Protein AF-A0A0N0K9A9-F1 (afdb_monomer_lite)

Foldseek 3Di:
DDDDPPPPPPDPLDQLDDPVLVVLLVVLVVLLVVLVVLLCVQVPDPDHDPVSVVCNVVSVVSNVVSVVSNVVSVVSNVVRD

Structure (mmCIF, N/CA/C/O backbone):
data_AF-A0A0N0K9A9-F1
#
_entry.id   AF-A0A0N0K9A9-F1
#
loop_
_atom_site.group_PDB
_atom_site.id
_atom_site.type_symbol
_atom_site.label_atom_id
_atom_site.label_alt_id
_atom_site.label_comp_id
_atom_site.label_asym_id
_atom_site.label_entity_id
_atom_site.label_seq_id
_atom_site.pdbx_PDB_ins_code
_atom_site.Cartn_x
_atom_site.Cartn_y
_atom_site.Cartn_z
_atom_site.occupancy
_atom_site.B_iso_or_equiv
_atom_site.auth_seq_id
_atom_site.auth_comp_id
_atom_site.auth_asym_id
_atom_site.auth_atom_id
_atom_site.pdbx_PDB_model_num
ATOM 1 N N . MET A 1 1 ? 33.292 7.089 -55.978 1.00 41.06 1 MET A N 1
ATOM 2 C CA . MET A 1 1 ? 33.735 7.833 -54.779 1.00 41.06 1 MET A CA 1
ATOM 3 C C . MET A 1 1 ? 33.044 7.203 -53.574 1.00 41.06 1 MET A C 1
ATOM 5 O O . MET A 1 1 ? 31.854 6.932 -53.655 1.00 41.06 1 MET A O 1
ATOM 9 N N . VAL A 1 2 ? 33.823 6.822 -52.561 1.00 43.78 2 VAL A N 1
ATOM 10 C CA . VAL A 1 2 ? 33.444 5.920 -51.455 1.00 43.78 2 VAL A CA 1
ATOM 11 C C . VAL A 1 2 ? 32.473 6.595 -50.482 1.00 43.78 2 VAL A C 1
ATOM 13 O O . VAL A 1 2 ? 32.527 7.804 -50.276 1.00 43.78 2 VAL A O 1
ATOM 16 N N . GLY A 1 3 ? 31.571 5.785 -49.923 1.00 50.06 3 GLY A N 1
ATOM 17 C CA . GLY A 1 3 ? 30.412 6.199 -49.147 1.00 50.06 3 GLY A CA 1
ATOM 18 C C . GLY A 1 3 ? 30.698 6.858 -47.800 1.00 50.06 3 GLY A C 1
ATOM 19 O O . GLY A 1 3 ? 31.789 6.785 -47.238 1.00 50.06 3 GLY A O 1
ATOM 20 N N . ARG A 1 4 ? 29.642 7.460 -47.249 1.00 50.19 4 ARG A N 1
ATOM 21 C CA . ARG A 1 4 ? 29.505 7.687 -45.807 1.00 50.19 4 ARG A CA 1
ATOM 22 C C . ARG A 1 4 ? 28.037 7.854 -45.406 1.00 50.19 4 ARG A C 1
ATOM 24 O O . ARG A 1 4 ? 27.656 8.786 -44.712 1.00 50.19 4 ARG A O 1
ATOM 31 N N . GLY A 1 5 ? 27.201 6.915 -45.842 1.00 47.88 5 GLY A N 1
ATOM 32 C CA . GLY A 1 5 ? 25.895 6.679 -45.233 1.00 47.88 5 GLY A CA 1
ATOM 33 C C . GLY A 1 5 ? 26.095 5.889 -43.947 1.00 47.88 5 GLY A C 1
ATOM 34 O O . GLY A 1 5 ? 25.816 4.696 -43.913 1.00 47.88 5 GLY A O 1
ATOM 35 N N . ALA A 1 6 ? 26.653 6.520 -42.911 1.00 53.69 6 ALA A N 1
ATOM 36 C CA . ALA A 1 6 ? 26.611 5.946 -41.577 1.00 53.69 6 ALA A CA 1
ATOM 37 C C . ALA A 1 6 ? 25.142 5.957 -41.151 1.00 53.69 6 ALA A C 1
ATOM 39 O O . ALA A 1 6 ? 24.640 6.957 -40.634 1.00 53.69 6 ALA A O 1
ATOM 40 N N . ALA A 1 7 ? 24.442 4.856 -41.428 1.00 53.53 7 ALA A N 1
ATOM 41 C CA . ALA A 1 7 ? 23.240 4.500 -40.708 1.00 53.53 7 ALA A CA 1
ATOM 42 C C . ALA A 1 7 ? 23.611 4.607 -39.228 1.00 53.53 7 ALA A C 1
ATOM 44 O O . ALA A 1 7 ? 24.373 3.790 -38.709 1.00 53.53 7 ALA A O 1
ATOM 45 N N . ARG A 1 8 ? 23.163 5.683 -38.572 1.00 59.25 8 ARG A N 1
ATOM 46 C CA . ARG A 1 8 ? 23.197 5.776 -37.118 1.00 59.25 8 ARG A CA 1
ATOM 47 C C . ARG A 1 8 ? 22.302 4.638 -36.667 1.00 59.25 8 ARG A C 1
ATOM 49 O O . ARG A 1 8 ? 21.083 4.776 -36.711 1.00 59.25 8 ARG A O 1
ATOM 56 N N . GLY A 1 9 ? 22.915 3.488 -36.391 1.00 51.44 9 GLY A N 1
ATOM 57 C CA . GLY A 1 9 ? 22.221 2.305 -35.924 1.00 51.44 9 GLY A CA 1
ATOM 58 C C . GLY A 1 9 ? 21.332 2.751 -34.784 1.00 51.44 9 GLY A C 1
ATOM 59 O O . GLY A 1 9 ? 21.825 3.329 -33.813 1.00 51.44 9 GLY A O 1
ATOM 60 N N . ALA A 1 10 ? 20.023 2.590 -34.960 1.00 58.59 10 ALA A N 1
ATOM 61 C CA . ALA A 1 10 ? 19.078 2.797 -33.886 1.00 58.59 10 ALA A CA 1
ATOM 62 C C . ALA A 1 10 ? 19.574 1.922 -32.737 1.00 58.59 10 ALA A C 1
ATOM 64 O O . ALA A 1 10 ? 19.589 0.696 -32.855 1.00 58.59 10 ALA A O 1
ATOM 65 N N . ALA A 1 11 ? 20.091 2.557 -31.683 1.00 59.25 11 ALA A N 1
ATOM 66 C CA . ALA A 1 11 ? 20.509 1.836 -30.499 1.00 59.25 11 ALA A CA 1
ATOM 67 C C . ALA A 1 11 ? 19.330 0.942 -30.087 1.00 59.25 11 ALA A C 1
ATOM 69 O O . ALA A 1 11 ? 18.188 1.416 -30.148 1.00 59.25 11 ALA A O 1
ATOM 70 N N . PRO A 1 12 ? 19.569 -0.332 -29.726 1.00 58.06 12 PRO A N 1
ATOM 71 C CA . PRO A 1 12 ? 18.490 -1.224 -29.333 1.00 58.06 12 PRO A CA 1
ATOM 72 C C . PRO A 1 12 ? 17.640 -0.505 -28.289 1.00 58.06 12 PRO A C 1
ATOM 74 O O . PRO A 1 12 ? 18.186 0.058 -27.332 1.00 58.06 12 PRO A O 1
AT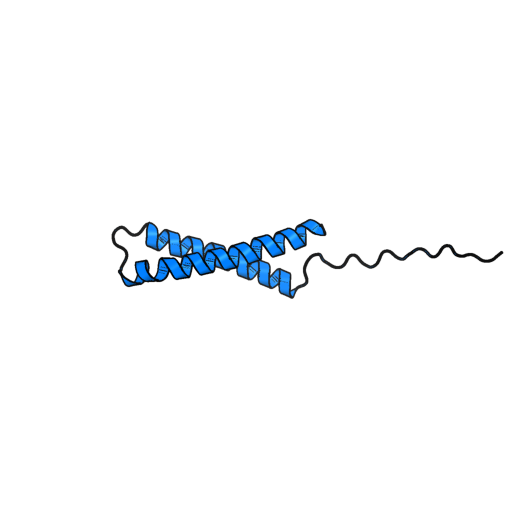OM 77 N N . ARG A 1 13 ? 16.321 -0.444 -28.528 1.00 64.25 13 ARG A N 1
ATOM 78 C CA . ARG A 1 13 ? 15.373 0.184 -27.605 1.00 64.25 13 ARG A CA 1
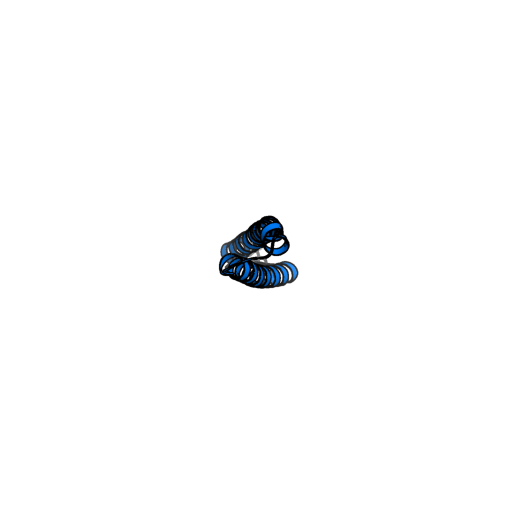ATOM 79 C C . ARG A 1 13 ? 15.537 -0.527 -26.268 1.00 64.25 13 ARG A C 1
ATOM 81 O O . ARG A 1 13 ? 15.113 -1.666 -26.110 1.00 64.25 13 ARG A O 1
ATOM 88 N N . ARG A 1 14 ? 16.249 0.111 -25.337 1.00 64.81 14 ARG A N 1
ATOM 89 C CA . ARG A 1 14 ? 16.403 -0.421 -23.985 1.00 64.81 14 ARG A CA 1
ATOM 90 C C . ARG A 1 14 ? 15.001 -0.498 -23.375 1.00 64.81 14 ARG A C 1
ATOM 92 O O . ARG A 1 14 ? 14.266 0.481 -23.549 1.00 64.81 14 ARG A O 1
ATOM 99 N N . PRO A 1 15 ? 14.650 -1.596 -22.683 1.00 66.00 15 PRO A N 1
ATOM 100 C CA . PRO A 1 15 ? 13.359 -1.710 -22.019 1.00 66.00 15 PRO A CA 1
ATOM 101 C C . PRO A 1 15 ? 13.125 -0.500 -21.110 1.00 66.00 15 PRO A C 1
ATOM 103 O O . PRO A 1 15 ? 14.073 0.123 -20.613 1.00 66.00 15 PRO A O 1
ATOM 106 N N . ALA A 1 16 ? 11.857 -0.112 -20.978 1.00 82.50 16 ALA A N 1
ATOM 107 C CA . ALA A 1 16 ? 11.471 1.105 -20.278 1.00 82.50 16 ALA A CA 1
ATOM 108 C C . ALA A 1 16 ? 11.885 1.081 -18.800 1.00 82.50 16 ALA A C 1
ATOM 110 O O . ALA A 1 16 ? 12.386 2.077 -18.266 1.00 82.50 16 ALA A O 1
ATOM 111 N N . LEU A 1 17 ? 11.757 -0.100 -18.197 1.00 89.56 17 LEU A N 1
ATOM 112 C CA . LEU A 1 17 ? 12.224 -0.449 -16.867 1.00 89.56 17 LEU A CA 1
ATOM 113 C C . LEU A 1 17 ? 13.334 -1.499 -16.956 1.00 89.56 17 LEU A C 1
ATOM 115 O O . LEU A 1 17 ? 13.407 -2.291 -17.895 1.00 89.56 17 LEU A O 1
ATOM 119 N N . THR A 1 18 ? 14.226 -1.489 -15.973 1.00 92.56 18 THR A N 1
ATOM 120 C CA . THR A 1 18 ? 15.111 -2.631 -15.716 1.00 92.56 18 THR A CA 1
ATOM 121 C C . THR A 1 18 ? 14.330 -3.748 -15.010 1.00 92.56 18 THR A C 1
ATOM 123 O O . THR A 1 18 ? 13.361 -3.436 -14.322 1.00 92.56 18 THR A O 1
ATOM 126 N N . PRO A 1 19 ? 14.768 -5.021 -15.068 1.00 93.69 19 PRO A N 1
ATOM 127 C CA . PRO A 1 19 ? 14.090 -6.111 -14.352 1.00 93.69 19 PRO A CA 1
ATOM 128 C C . PRO A 1 19 ? 13.917 -5.846 -12.850 1.00 93.69 19 PRO A C 1
ATOM 130 O O . PRO A 1 19 ? 12.901 -6.180 -12.258 1.00 93.69 19 PRO A O 1
ATOM 133 N N . ARG A 1 20 ? 14.891 -5.172 -12.224 1.00 95.31 20 ARG A N 1
ATOM 134 C CA . ARG A 1 20 ? 14.795 -4.763 -10.816 1.00 95.31 20 ARG A CA 1
ATOM 135 C C . ARG A 1 20 ? 13.698 -3.723 -10.581 1.00 95.31 20 ARG A C 1
ATOM 137 O O . ARG A 1 20 ? 13.066 -3.737 -9.535 1.00 95.31 20 ARG A O 1
ATOM 144 N N . GLU A 1 21 ? 13.517 -2.794 -11.512 1.00 96.06 21 GLU A N 1
ATOM 145 C CA . GLU A 1 21 ? 12.465 -1.778 -11.420 1.00 96.06 21 GLU A CA 1
ATOM 146 C C . GLU A 1 21 ? 11.086 -2.358 -11.716 1.00 96.06 21 GLU A C 1
ATOM 148 O O . GLU A 1 21 ? 10.120 -1.915 -11.116 1.00 96.06 21 GLU A O 1
ATOM 153 N N . GLU A 1 22 ? 10.996 -3.347 -12.600 1.00 95.50 22 GLU A N 1
ATOM 154 C CA . GLU A 1 22 ? 9.758 -4.079 -12.859 1.00 95.50 22 GLU A CA 1
ATOM 155 C C . GLU A 1 22 ? 9.330 -4.887 -11.631 1.00 95.50 22 GLU A C 1
ATOM 157 O O . GLU A 1 22 ? 8.207 -4.730 -11.167 1.00 95.50 22 GLU A O 1
ATOM 162 N N . ASN A 1 23 ? 10.257 -5.627 -11.012 1.00 97.19 23 ASN A N 1
ATOM 163 C CA . ASN A 1 23 ? 9.988 -6.300 -9.739 1.00 97.19 23 ASN A CA 1
ATOM 164 C C . ASN A 1 23 ? 9.586 -5.302 -8.646 1.00 97.19 23 ASN A C 1
ATOM 166 O O . ASN A 1 23 ? 8.620 -5.536 -7.933 1.00 97.19 23 ASN A O 1
ATOM 170 N N . ARG A 1 24 ? 10.283 -4.161 -8.538 1.00 97.62 24 ARG A N 1
ATOM 171 C CA . ARG A 1 24 ? 9.946 -3.146 -7.531 1.00 97.62 24 ARG A CA 1
ATOM 172 C C . ARG A 1 24 ? 8.579 -2.502 -7.774 1.00 97.62 24 ARG A C 1
ATOM 174 O O . ARG A 1 24 ? 7.953 -2.089 -6.806 1.00 97.62 24 ARG A O 1
ATOM 181 N N . LEU A 1 25 ? 8.148 -2.374 -9.032 1.00 97.31 25 LEU A N 1
ATOM 182 C CA . LEU A 1 25 ? 6.808 -1.894 -9.371 1.00 97.31 25 LEU A CA 1
ATOM 183 C C . LEU A 1 25 ? 5.752 -2.891 -8.890 1.00 97.31 25 LEU A C 1
ATOM 185 O O . LEU A 1 25 ? 4.855 -2.472 -8.176 1.00 97.31 25 LEU A O 1
ATOM 189 N N . ILE A 1 26 ? 5.922 -4.182 -9.188 1.00 97.50 26 ILE A N 1
ATOM 190 C CA . ILE A 1 26 ? 5.011 -5.246 -8.731 1.00 97.50 26 ILE A CA 1
ATOM 191 C C . ILE A 1 26 ? 4.934 -5.263 -7.198 1.00 97.50 26 ILE A C 1
ATOM 193 O O . ILE A 1 26 ? 3.854 -5.181 -6.632 1.00 97.50 26 ILE A O 1
ATOM 197 N N . GLU A 1 27 ? 6.085 -5.257 -6.518 1.00 98.06 27 GLU A N 1
ATOM 198 C CA . GLU A 1 27 ? 6.145 -5.206 -5.050 1.00 98.06 27 GLU A CA 1
ATOM 199 C C . GLU A 1 27 ? 5.455 -3.960 -4.471 1.00 98.06 27 GLU A C 1
ATOM 201 O O . GLU A 1 27 ? 4.886 -4.017 -3.385 1.00 98.06 27 GLU A O 1
ATOM 206 N N . ALA A 1 28 ? 5.543 -2.814 -5.155 1.00 98.12 28 ALA A N 1
ATOM 207 C CA . ALA A 1 28 ? 4.885 -1.586 -4.718 1.00 98.12 28 ALA A CA 1
ATOM 208 C C . ALA A 1 28 ? 3.368 -1.636 -4.950 1.00 98.12 28 ALA A C 1
ATOM 210 O O . ALA A 1 28 ? 2.623 -1.175 -4.095 1.00 98.12 28 ALA A O 1
ATOM 211 N N . GLU A 1 29 ? 2.914 -2.196 -6.074 1.00 98.06 29 GLU A N 1
ATOM 212 C CA . GLU A 1 29 ? 1.491 -2.391 -6.381 1.00 98.06 29 GLU A CA 1
ATOM 213 C C . GLU A 1 29 ? 0.832 -3.334 -5.361 1.00 98.06 29 GLU A C 1
ATOM 215 O O . GLU A 1 29 ? -0.211 -2.988 -4.804 1.00 98.06 29 GLU A O 1
ATOM 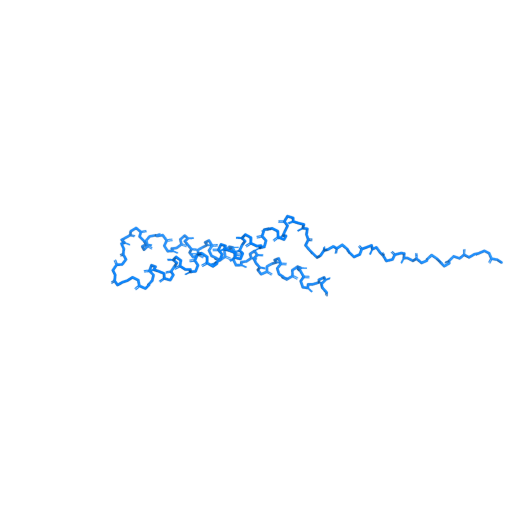220 N N . ASP A 1 30 ? 1.480 -4.459 -5.042 1.00 98.44 30 ASP A N 1
ATOM 221 C CA . ASP A 1 30 ? 1.017 -5.395 -4.010 1.00 98.44 30 ASP A CA 1
ATOM 222 C C . ASP A 1 30 ? 0.959 -4.712 -2.632 1.00 98.44 30 ASP A C 1
ATOM 224 O O . ASP A 1 30 ? -0.047 -4.795 -1.928 1.00 98.44 30 ASP A O 1
ATOM 228 N N . ALA A 1 31 ? 2.009 -3.966 -2.266 1.00 98.19 31 ALA A N 1
ATOM 229 C CA . ALA A 1 31 ? 2.059 -3.257 -0.991 1.00 98.19 31 ALA A CA 1
ATOM 230 C C . ALA A 1 31 ? 0.986 -2.164 -0.872 1.00 98.19 31 ALA A C 1
ATOM 232 O O . ALA A 1 31 ? 0.430 -1.986 0.209 1.00 98.19 31 ALA A O 1
ATOM 233 N N . VAL A 1 32 ? 0.691 -1.427 -1.950 1.00 98.50 32 VAL A N 1
ATOM 234 C CA . VAL A 1 32 ? -0.401 -0.439 -1.968 1.00 98.50 32 VAL A CA 1
ATOM 235 C C . VAL A 1 32 ? -1.725 -1.127 -1.663 1.00 98.50 32 VAL A C 1
ATOM 237 O O . VAL A 1 32 ? -2.432 -0.682 -0.765 1.00 98.50 32 VAL A O 1
ATOM 240 N N . TRP A 1 33 ? -2.020 -2.237 -2.343 1.00 98.38 33 TRP A N 1
ATOM 241 C CA . TRP A 1 33 ? -3.266 -2.969 -2.137 1.00 98.38 33 TRP A CA 1
ATOM 242 C C . TRP A 1 33 ? -3.400 -3.496 -0.701 1.00 98.38 33 TRP A C 1
ATOM 244 O O . TRP A 1 33 ? -4.427 -3.284 -0.061 1.00 98.38 33 TRP A O 1
ATOM 254 N N . GLU A 1 34 ? -2.342 -4.102 -0.154 1.00 98.31 34 GLU A N 1
ATOM 255 C CA . GLU A 1 34 ? -2.329 -4.582 1.235 1.00 98.31 34 GLU A CA 1
ATOM 256 C C . GLU A 1 34 ? -2.493 -3.448 2.260 1.00 98.31 34 GLU A C 1
ATOM 258 O O . GLU A 1 34 ? -3.163 -3.619 3.279 1.00 98.31 34 GLU A O 1
ATOM 263 N N . LEU A 1 35 ? -1.864 -2.292 2.025 1.00 98.38 35 LEU A N 1
ATOM 264 C CA . LEU A 1 35 ? -1.944 -1.143 2.928 1.00 98.38 35 LEU A CA 1
ATOM 265 C C . LEU A 1 35 ? -3.320 -0.478 2.877 1.00 98.38 35 LEU A C 1
ATOM 267 O O . LEU A 1 35 ? -3.835 -0.086 3.923 1.00 98.38 35 LEU A O 1
ATOM 271 N N . GLU A 1 36 ? -3.917 -0.355 1.691 1.00 98.44 36 GLU A N 1
ATOM 272 C CA . GLU A 1 36 ? -5.285 0.142 1.529 1.00 98.44 36 GLU A CA 1
ATOM 273 C C . GLU A 1 36 ? -6.288 -0.757 2.253 1.00 98.44 36 GLU A C 1
ATOM 275 O O . GLU A 1 36 ? -7.142 -0.241 2.974 1.00 98.44 36 GLU A O 1
ATOM 280 N N . ASP A 1 37 ? -6.143 -2.079 2.128 1.00 98.25 37 ASP A N 1
ATOM 281 C CA . ASP A 1 37 ? -6.993 -3.054 2.815 1.00 98.25 37 ASP A CA 1
ATOM 282 C C . ASP A 1 37 ? -6.849 -2.946 4.341 1.00 98.25 37 ASP A C 1
ATOM 284 O O . ASP A 1 37 ? -7.835 -2.742 5.043 1.00 98.25 37 ASP A O 1
ATOM 288 N N . GLN A 1 38 ? -5.618 -2.930 4.868 1.00 97.81 38 GLN A N 1
ATOM 289 C CA . GLN A 1 38 ? -5.367 -2.770 6.310 1.00 97.81 38 GLN A CA 1
ATOM 290 C C . GLN A 1 38 ? -5.924 -1.455 6.872 1.00 97.81 38 GLN A C 1
ATOM 292 O O . GLN A 1 38 ? -6.474 -1.424 7.975 1.00 97.81 38 GLN A O 1
ATOM 297 N N . ILE A 1 39 ? -5.774 -0.349 6.137 1.00 98.25 39 ILE A N 1
ATOM 298 C CA . ILE A 1 39 ? -6.332 0.945 6.543 1.00 98.25 39 ILE A CA 1
ATOM 299 C C . ILE A 1 39 ? -7.860 0.871 6.540 1.00 98.25 39 ILE A C 1
ATOM 301 O O . ILE A 1 39 ? -8.481 1.284 7.520 1.00 98.25 39 ILE A O 1
ATOM 305 N N . ALA A 1 40 ? -8.460 0.318 5.484 1.00 97.94 40 ALA A N 1
ATOM 306 C CA . ALA A 1 40 ? -9.905 0.174 5.369 1.00 97.94 40 ALA A CA 1
ATOM 307 C C . ALA A 1 40 ? -10.484 -0.720 6.474 1.00 97.94 40 ALA A C 1
ATOM 309 O O . ALA A 1 40 ? -11.508 -0.368 7.056 1.00 97.94 40 ALA A O 1
ATOM 310 N N . GLU A 1 41 ? -9.822 -1.825 6.821 1.00 97.44 41 GLU A N 1
ATOM 311 C CA . GLU A 1 41 ? -10.217 -2.703 7.927 1.00 97.44 41 GLU A CA 1
ATOM 312 C C . GLU A 1 41 ? -10.240 -1.962 9.270 1.00 97.44 41 GLU A C 1
ATOM 314 O O . GLU A 1 41 ? -11.200 -2.085 10.035 1.00 97.44 41 GLU A O 1
ATOM 319 N N . ILE A 1 42 ? -9.209 -1.161 9.560 1.00 96.44 42 ILE A N 1
ATOM 320 C CA . ILE A 1 42 ? -9.132 -0.385 10.805 1.00 96.44 42 ILE A CA 1
ATOM 321 C C . ILE A 1 42 ? -10.184 0.731 10.825 1.00 96.44 42 ILE A C 1
ATOM 323 O O . ILE A 1 42 ? -10.799 0.974 11.863 1.00 96.44 42 ILE A O 1
ATOM 327 N N . GLU A 1 43 ? -10.400 1.415 9.701 1.00 95.56 43 GLU A N 1
ATOM 328 C CA . GLU A 1 43 ? -11.387 2.495 9.586 1.00 95.56 43 GLU A CA 1
ATOM 329 C C . GLU A 1 43 ? -12.834 1.987 9.624 1.00 95.56 43 GLU A C 1
ATOM 331 O O . GLU A 1 43 ? -13.713 2.680 10.139 1.00 95.56 43 GLU A O 1
ATOM 336 N N . ALA A 1 44 ? -13.088 0.783 9.107 1.00 96.88 44 ALA A N 1
ATOM 337 C CA . ALA A 1 44 ? -14.401 0.144 9.116 1.00 96.88 44 ALA A CA 1
ATOM 338 C C . ALA A 1 44 ? -14.735 -0.545 10.449 1.00 96.88 44 ALA A C 1
ATOM 340 O O . ALA A 1 44 ? -15.893 -0.905 10.677 1.00 96.88 44 ALA A O 1
ATOM 341 N N . ALA A 1 45 ? -13.755 -0.742 11.334 1.00 96.06 45 ALA A N 1
ATOM 342 C CA . ALA A 1 45 ? -13.991 -1.335 12.640 1.00 96.06 45 ALA A CA 1
ATOM 343 C C . ALA A 1 45 ? -14.941 -0.455 13.475 1.00 96.06 45 ALA A C 1
ATOM 345 O O . ALA A 1 45 ? -14.697 0.731 13.683 1.00 96.06 45 ALA A O 1
ATOM 346 N N . GLU A 1 46 ? -16.005 -1.043 14.032 1.00 94.62 46 GLU A N 1
ATOM 347 C CA . GLU A 1 46 ? -16.944 -0.317 14.907 1.00 94.62 46 GLU A CA 1
ATOM 348 C C . GLU A 1 46 ? -16.282 0.174 16.208 1.00 94.62 46 GLU A C 1
ATOM 350 O O . GLU A 1 46 ? -16.749 1.114 16.852 1.00 94.62 46 GLU A O 1
ATOM 355 N N . SER A 1 47 ? -15.201 -0.481 16.637 1.00 94.38 47 SER A N 1
ATOM 356 C CA . SER A 1 47 ? -14.424 -0.130 17.830 1.00 94.38 47 SER A CA 1
ATOM 357 C C . SER A 1 47 ? -12.962 -0.569 17.662 1.00 94.38 47 SER A C 1
ATOM 359 O O . SER A 1 47 ? -12.569 -1.600 18.214 1.00 94.38 47 SER A O 1
ATOM 361 N N . PRO A 1 48 ? -12.148 0.178 16.890 1.00 93.75 48 PRO A N 1
ATOM 362 C CA . PRO A 1 48 ? -10.745 -0.155 16.678 1.00 93.75 48 PRO A CA 1
ATOM 363 C C . PRO A 1 48 ? -9.956 0.021 17.975 1.00 93.75 48 PRO A C 1
ATOM 365 O O . PRO A 1 48 ? -10.160 0.995 18.713 1.00 93.75 48 PRO A O 1
ATOM 368 N N . THR A 1 49 ? -9.031 -0.901 18.251 1.00 96.38 49 THR A N 1
ATOM 369 C CA . THR A 1 49 ? -8.190 -0.819 19.449 1.00 96.38 49 THR A CA 1
ATOM 370 C C . THR A 1 49 ? -7.296 0.428 19.403 1.00 96.38 49 THR A C 1
ATOM 372 O O . THR A 1 49 ? -6.973 0.922 18.316 1.00 96.38 49 THR A O 1
ATOM 375 N N . PRO A 1 50 ? -6.854 0.959 20.559 1.00 96.44 50 PRO A N 1
ATOM 376 C CA . PRO A 1 50 ? -5.909 2.075 20.589 1.00 96.44 50 PRO A CA 1
ATOM 377 C C . PRO A 1 50 ? -4.639 1.802 19.771 1.00 96.44 50 PRO A C 1
ATOM 379 O O . PRO A 1 50 ? -4.128 2.700 19.107 1.00 96.44 50 PRO A O 1
ATOM 382 N N . GLU A 1 51 ? -4.159 0.558 19.766 1.00 95.75 51 GLU A N 1
ATOM 383 C CA . GLU A 1 51 ? -2.999 0.128 18.986 1.00 95.75 51 GLU A CA 1
ATOM 384 C C . GLU A 1 51 ? -3.274 0.150 17.479 1.00 95.75 51 GLU A C 1
ATOM 386 O O . GLU A 1 51 ? -2.392 0.533 16.714 1.00 95.75 51 GLU A O 1
ATOM 391 N N . GLN A 1 52 ? -4.475 -0.233 17.034 1.00 95.19 52 GLN A N 1
ATOM 392 C CA . GLN A 1 52 ? -4.870 -0.139 15.623 1.00 95.19 52 GLN A CA 1
ATOM 393 C C . GLN A 1 52 ? -4.938 1.325 15.172 1.00 95.19 52 GLN A C 1
ATOM 395 O O . GLN A 1 52 ? -4.375 1.689 14.142 1.00 95.19 52 GLN A O 1
ATOM 400 N N . GLN A 1 53 ? -5.544 2.196 15.983 1.00 95.69 53 GLN A N 1
ATOM 401 C CA . GLN A 1 53 ? -5.610 3.629 15.680 1.00 95.69 53 GLN A CA 1
ATOM 402 C C . GLN A 1 53 ? -4.221 4.283 15.660 1.00 95.69 53 GLN A C 1
ATOM 404 O O . GLN A 1 53 ? -3.954 5.139 14.817 1.00 95.69 53 GLN A O 1
ATOM 409 N N . ALA A 1 54 ? -3.318 3.864 16.551 1.00 96.81 54 ALA A N 1
ATOM 410 C CA . ALA A 1 54 ? -1.948 4.369 16.605 1.00 96.81 54 ALA A CA 1
ATOM 411 C C . ALA A 1 54 ? -1.103 3.973 15.381 1.00 96.81 54 ALA A C 1
ATOM 413 O O . ALA A 1 54 ? -0.143 4.673 15.066 1.00 96.81 54 ALA A O 1
ATOM 414 N N . GLN A 1 55 ? -1.459 2.888 14.685 1.00 96.25 55 GLN A N 1
ATOM 415 C CA . GLN A 1 55 ? -0.769 2.428 13.475 1.00 96.25 55 GLN A CA 1
ATOM 416 C C . GLN A 1 55 ? -1.217 3.166 12.206 1.00 96.25 55 GLN A C 1
ATOM 418 O O . GLN A 1 55 ? -0.444 3.249 11.254 1.00 96.25 55 GLN A O 1
ATOM 423 N N . LEU A 1 56 ? -2.421 3.754 12.184 1.00 96.88 56 LEU A N 1
ATOM 424 C CA . LEU A 1 56 ? -2.960 4.439 10.999 1.00 96.88 56 LEU A CA 1
ATOM 425 C C . LEU A 1 56 ? -2.022 5.497 10.389 1.00 96.88 56 LEU A C 1
ATOM 427 O O . LEU A 1 56 ? -1.899 5.517 9.164 1.00 96.88 56 LEU A O 1
ATOM 431 N N . PRO A 1 57 ? -1.348 6.375 11.163 1.00 97.94 57 PRO A N 1
ATOM 432 C CA . PRO A 1 57 ? -0.422 7.348 10.587 1.00 97.94 57 PRO A CA 1
ATOM 433 C C . PRO A 1 57 ? 0.746 6.687 9.850 1.00 97.94 57 PRO A C 1
ATOM 435 O O . PRO A 1 57 ? 1.092 7.118 8.754 1.00 97.94 57 PRO A O 1
ATOM 438 N N . GLU A 1 58 ? 1.317 5.623 10.418 1.00 97.81 58 GLU A N 1
ATOM 439 C CA . GLU A 1 58 ? 2.427 4.892 9.802 1.00 97.81 58 GLU A CA 1
ATOM 440 C C . GLU A 1 58 ? 1.971 4.136 8.549 1.00 97.81 58 GLU A C 1
ATOM 442 O O . GLU A 1 58 ? 2.649 4.183 7.523 1.00 97.81 58 GLU A O 1
ATOM 447 N N . L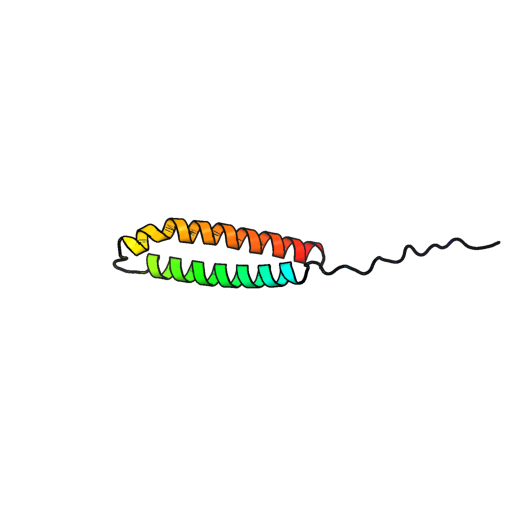EU A 1 59 ? 0.806 3.482 8.602 1.00 98.06 59 LEU A N 1
ATOM 448 C CA . LEU A 1 59 ? 0.226 2.789 7.449 1.00 98.06 59 LEU A CA 1
ATOM 449 C C . LEU A 1 59 ? -0.039 3.759 6.293 1.00 98.06 59 LEU A C 1
ATOM 451 O O . LEU A 1 59 ? 0.339 3.476 5.158 1.00 98.06 59 LEU A O 1
ATOM 455 N N . ARG A 1 60 ? -0.609 4.935 6.580 1.00 98.12 60 ARG A N 1
ATOM 456 C CA . ARG A 1 60 ? -0.859 5.981 5.576 1.00 98.12 60 ARG A CA 1
ATOM 457 C C . ARG A 1 60 ? 0.430 6.559 5.002 1.00 98.12 60 ARG A C 1
ATOM 459 O O . ARG A 1 60 ? 0.512 6.772 3.797 1.00 98.12 60 ARG A O 1
ATOM 466 N N . GLU A 1 61 ? 1.445 6.781 5.834 1.00 98.44 61 GLU A N 1
ATOM 467 C CA . GLU A 1 61 ? 2.747 7.250 5.355 1.00 98.44 61 GLU A CA 1
ATOM 468 C C . GLU A 1 61 ? 3.408 6.205 4.443 1.00 98.44 61 GLU A C 1
ATOM 470 O O . GLU A 1 61 ? 3.960 6.538 3.394 1.00 98.44 61 GLU A O 1
ATOM 475 N N . ARG A 1 62 ? 3.335 4.921 4.808 1.00 98.25 62 ARG A N 1
ATOM 476 C CA . ARG A 1 62 ? 3.824 3.829 3.958 1.00 98.25 62 ARG A CA 1
ATOM 477 C C . ARG A 1 62 ? 3.055 3.759 2.642 1.00 98.25 62 ARG A C 1
ATOM 479 O O . ARG A 1 62 ? 3.700 3.622 1.605 1.00 98.25 62 ARG A O 1
ATOM 486 N N . LEU A 1 63 ? 1.731 3.912 2.678 1.00 98.38 63 LEU A N 1
ATOM 487 C CA . LEU A 1 63 ? 0.889 3.935 1.484 1.00 98.38 63 LEU A CA 1
ATOM 488 C C . LEU A 1 63 ? 1.318 5.063 0.541 1.00 98.38 63 LEU A C 1
ATOM 490 O O . LEU A 1 63 ? 1.582 4.810 -0.628 1.00 98.38 63 LEU A O 1
ATOM 494 N N . GLU A 1 64 ? 1.493 6.284 1.050 1.00 98.38 64 GLU A N 1
ATOM 495 C CA . GLU A 1 64 ? 1.949 7.423 0.244 1.00 98.38 64 GLU A CA 1
ATOM 496 C C . GLU A 1 64 ? 3.304 7.149 -0.430 1.00 98.38 64 GLU A C 1
ATOM 498 O O . GLU A 1 64 ? 3.485 7.414 -1.623 1.00 98.38 64 GLU A O 1
ATOM 503 N N . ARG A 1 65 ? 4.259 6.570 0.310 1.00 98.38 65 ARG A N 1
ATOM 504 C CA . ARG A 1 65 ? 5.579 6.222 -0.235 1.00 98.38 65 ARG A CA 1
ATOM 505 C C . ARG A 1 65 ? 5.488 5.169 -1.340 1.00 98.38 65 ARG A C 1
ATOM 507 O O . ARG A 1 65 ? 6.167 5.315 -2.357 1.00 98.38 65 ARG A O 1
ATOM 514 N N . GLU A 1 66 ? 4.702 4.113 -1.143 1.00 98.25 66 GLU A N 1
ATOM 515 C CA . GLU A 1 66 ? 4.554 3.037 -2.130 1.00 98.25 66 GLU A CA 1
ATOM 516 C C . GLU A 1 66 ? 3.790 3.516 -3.372 1.00 98.25 66 GLU A C 1
ATOM 518 O O . GLU A 1 66 ? 4.261 3.303 -4.492 1.00 98.25 66 GLU A O 1
ATOM 523 N N . THR A 1 67 ? 2.727 4.307 -3.204 1.00 98.38 67 THR A N 1
ATOM 524 C CA . THR A 1 67 ? 2.015 4.963 -4.312 1.00 98.38 67 THR A CA 1
ATOM 525 C C . THR A 1 67 ? 2.950 5.849 -5.135 1.00 98.38 67 THR A C 1
ATOM 527 O O . THR A 1 67 ? 2.987 5.741 -6.361 1.00 98.38 67 THR A O 1
ATOM 530 N N . ALA A 1 68 ? 3.808 6.652 -4.496 1.00 98.19 68 ALA A N 1
ATOM 531 C CA . ALA A 1 68 ? 4.793 7.469 -5.208 1.00 98.19 68 ALA A CA 1
ATOM 532 C C . ALA A 1 68 ? 5.807 6.622 -6.010 1.00 98.19 68 ALA A C 1
ATOM 534 O O . ALA A 1 68 ? 6.298 7.047 -7.065 1.00 98.19 68 ALA A O 1
ATOM 535 N N . VAL A 1 69 ? 6.139 5.414 -5.538 1.00 97.94 69 VAL A N 1
ATOM 536 C CA . VAL A 1 69 ? 6.980 4.465 -6.284 1.00 97.94 69 VAL A CA 1
ATOM 537 C C . VAL A 1 69 ? 6.239 3.939 -7.513 1.00 97.94 69 VAL A C 1
ATOM 539 O O . VAL A 1 69 ? 6.827 3.975 -8.602 1.00 97.94 69 VAL A O 1
ATOM 542 N N . VAL A 1 70 ? 4.980 3.515 -7.360 1.00 97.81 70 VAL A N 1
ATOM 543 C CA . VAL A 1 70 ? 4.118 3.048 -8.461 1.00 97.81 70 VAL A CA 1
ATOM 544 C C . VAL A 1 70 ? 3.976 4.129 -9.527 1.00 97.81 70 VAL A C 1
ATOM 546 O O . VAL A 1 70 ? 4.277 3.881 -10.697 1.00 97.81 70 VAL A O 1
ATOM 549 N N . GLU A 1 71 ? 3.615 5.353 -9.139 1.00 97.38 71 GLU A N 1
ATOM 550 C CA . GLU A 1 71 ? 3.449 6.483 -10.058 1.00 97.38 71 GLU A CA 1
ATOM 551 C C . GLU A 1 71 ? 4.736 6.778 -10.831 1.00 97.38 71 GLU A C 1
ATOM 553 O O . GLU A 1 71 ? 4.735 6.906 -12.060 1.00 97.38 71 GLU A O 1
ATOM 558 N N . ARG A 1 72 ? 5.873 6.843 -10.128 1.00 97.00 72 ARG A N 1
ATOM 559 C CA . ARG A 1 72 ? 7.171 7.135 -10.743 1.00 97.00 72 ARG A CA 1
ATOM 560 C C . ARG A 1 72 ? 7.585 6.057 -11.743 1.00 97.00 72 ARG A C 1
ATOM 562 O O . ARG A 1 72 ? 8.102 6.386 -12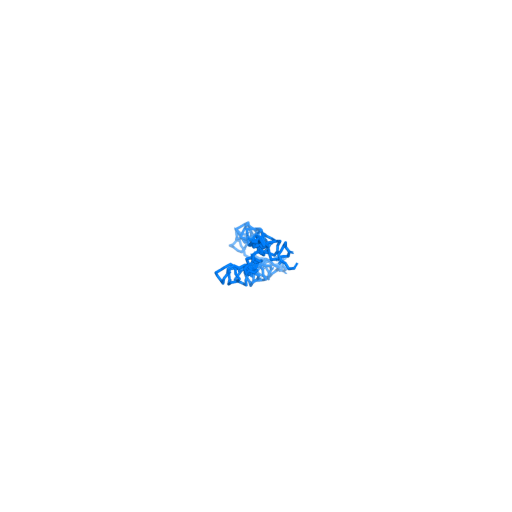.815 1.00 97.00 72 ARG A O 1
ATOM 569 N N . LEU A 1 73 ? 7.436 4.782 -11.384 1.00 95.94 73 LEU A N 1
ATOM 570 C CA . LEU A 1 73 ? 7.851 3.661 -12.230 1.00 95.94 73 LEU A CA 1
ATOM 571 C C . LEU A 1 73 ? 6.890 3.457 -13.406 1.00 95.94 73 LEU A C 1
ATOM 573 O O . LEU A 1 73 ? 7.359 3.245 -14.524 1.00 95.94 73 LEU A O 1
ATOM 577 N N . THR A 1 74 ? 5.589 3.651 -13.200 1.00 94.69 74 THR A N 1
ATOM 578 C CA . THR A 1 74 ? 4.584 3.672 -14.272 1.00 94.69 74 THR A CA 1
ATOM 579 C C . THR A 1 74 ? 4.862 4.804 -15.256 1.00 94.69 74 THR A C 1
ATOM 581 O O . THR A 1 74 ? 5.030 4.560 -16.448 1.00 94.69 74 THR A O 1
ATOM 584 N N . ALA A 1 75 ? 5.094 6.029 -14.773 1.00 93.81 75 ALA A N 1
ATOM 585 C CA . ALA A 1 75 ? 5.462 7.148 -15.639 1.00 93.81 75 ALA A CA 1
ATOM 586 C C . ALA A 1 75 ? 6.766 6.888 -16.416 1.00 93.81 75 ALA A C 1
ATOM 588 O O . ALA A 1 75 ? 6.918 7.318 -17.561 1.00 93.81 75 ALA A O 1
ATOM 589 N N . LYS A 1 76 ? 7.737 6.187 -15.815 1.00 92.31 76 LYS A N 1
ATOM 590 C CA . LYS A 1 76 ? 8.969 5.785 -16.507 1.00 92.31 76 LYS A CA 1
ATOM 591 C C . LYS A 1 76 ? 8.697 4.738 -17.592 1.00 92.31 76 LYS A C 1
ATOM 593 O O . LYS A 1 76 ? 9.302 4.837 -18.665 1.00 92.31 76 LYS A O 1
ATOM 598 N N . ARG A 1 77 ? 7.815 3.771 -17.318 1.00 89.81 77 ARG A N 1
ATOM 599 C CA . ARG A 1 77 ? 7.358 2.754 -18.273 1.00 89.81 77 ARG A CA 1
ATOM 600 C C . ARG A 1 77 ? 6.710 3.415 -19.492 1.00 89.81 7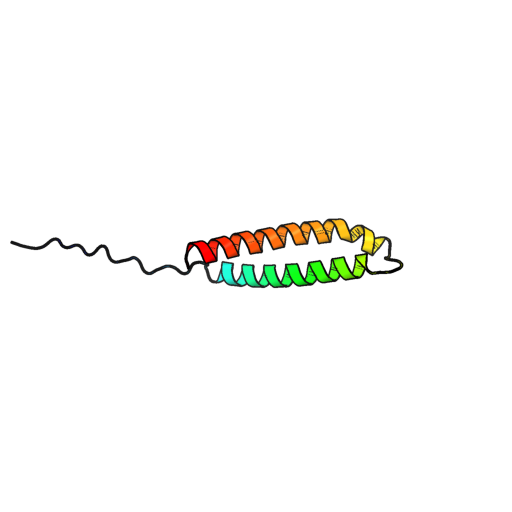7 ARG A C 1
ATOM 602 O O . ARG A 1 77 ? 7.162 3.194 -20.614 1.00 89.81 77 ARG A O 1
ATOM 609 N N . ASP A 1 78 ? 5.762 4.312 -19.248 1.00 87.69 78 ASP A N 1
ATOM 610 C CA . ASP A 1 78 ? 4.915 4.921 -20.279 1.00 87.69 78 ASP A CA 1
ATOM 611 C C . ASP A 1 78 ? 5.662 5.959 -21.134 1.00 87.69 78 ASP A C 1
ATOM 613 O O . ASP A 1 78 ? 5.401 6.120 -22.321 1.00 87.69 78 ASP A O 1
ATOM 617 N N . ARG A 1 79 ? 6.682 6.634 -20.582 1.00 80.75 79 ARG A N 1
ATOM 618 C CA . ARG A 1 79 ? 7.556 7.538 -21.363 1.00 80.75 79 ARG A CA 1
ATOM 619 C C . ARG A 1 79 ? 8.372 6.826 -22.448 1.00 80.75 79 ARG A C 1
ATOM 621 O O . ARG A 1 79 ? 8.999 7.499 -23.268 1.00 80.75 79 ARG A O 1
ATOM 628 N N . ARG A 1 80 ? 8.467 5.495 -22.403 1.00 66.88 80 ARG A N 1
ATOM 629 C CA . ARG A 1 80 ? 9.293 4.680 -23.308 1.00 66.88 80 ARG A CA 1
ATOM 630 C C . ARG A 1 80 ? 8.502 3.616 -24.077 1.00 66.88 80 ARG A C 1
ATOM 632 O O . ARG A 1 80 ? 9.132 2.928 -24.886 1.00 66.88 80 ARG A O 1
ATOM 639 N N . SER A 1 81 ? 7.195 3.486 -23.830 1.00 57.00 81 SER A N 1
ATOM 640 C CA . SER A 1 81 ? 6.269 2.638 -24.598 1.00 57.00 81 SER A CA 1
ATOM 641 C C . SER A 1 81 ? 5.910 3.257 -25.943 1.00 57.00 81 SER A C 1
ATOM 643 O O . SER A 1 81 ? 5.695 4.489 -25.969 1.00 57.00 81 SER A O 1
#

pLDDT: mean 87.58, std 17.09, range [41.06, 98.5]

Secondary structure (DSSP, 8-state):
---------------SS-HHHHHHHHHHHHHHHHHHHHHHHHHH-SS--HHHHHHHHHHHHHHHHHHHHHHHHHHHHHTT-

Sequence (81 aa):
MVGRGAARGAAPRRPALTPREENRLIEAEDAVWELEDQIAEIEAAESPTPEQQAQLPELRERLERETAVVERLTAKRDRRS

Radius of gyration: 22.04 Å; chains: 1; bounding box: 51×14×75 Å